Protein AF-A0A955G989-F1 (afdb_monomer)

Foldseek 3Di:
DVVVVVVVVVVCVVVVVVVVVVCVVVVVVVLVVQLVVCVVPVVVVCCVVVDHLVVLQVPWDQVDDDDPDTPTPNVSVVVVVVSSVVSSVVVVVVVCVVVVVVPPVPPVPD

Secondary structure (DSSP, 8-state):
-HHHHHHHHHHHHHTTHHHHHHHHHHHHHHHHHHHHHIIIIIHHHHHHHH--HHHHHS--EEEEEETTEEEEE-HHHHHHHHHHHHHHHHHHHHHHHHTTTTSTTSSTT-

Structure (mmCIF, N/CA/C/O backbone):
data_AF-A0A955G989-F1
#
_entry.id   AF-A0A955G989-F1
#
loop_
_atom_site.group_PDB
_atom_site.id
_atom_site.type_symbol
_atom_site.label_atom_id
_atom_site.label_alt_id
_atom_site.label_comp_id
_atom_site.label_asym_id
_atom_site.label_entity_id
_atom_site.label_seq_id
_atom_site.pdbx_PDB_ins_code
_atom_site.Cartn_x
_atom_site.Cartn_y
_atom_site.Cartn_z
_atom_site.occupancy
_atom_site.B_iso_or_equiv
_atom_site.auth_seq_id
_atom_site.auth_comp_id
_atom_site.auth_asym_id
_atom_site.auth_atom_id
_atom_site.pdbx_PDB_model_num
ATOM 1 N N . MET A 1 1 ? -20.324 -13.900 32.831 1.00 60.38 1 MET A N 1
ATOM 2 C CA . MET A 1 1 ? -20.059 -13.521 31.422 1.00 60.38 1 MET A CA 1
ATOM 3 C C . MET A 1 1 ? -20.075 -12.013 31.155 1.00 60.38 1 MET A C 1
ATOM 5 O O . MET A 1 1 ? -19.255 -11.564 30.371 1.00 60.38 1 MET A O 1
ATOM 9 N N . SER A 1 2 ? -20.929 -11.199 31.791 1.00 76.19 2 SER A N 1
ATOM 10 C CA . SER A 1 2 ? -21.017 -9.755 31.480 1.00 76.19 2 SER A CA 1
ATOM 11 C C . SER A 1 2 ? -19.823 -8.902 31.941 1.00 76.19 2 SER A C 1
ATOM 13 O O . SER A 1 2 ? -19.551 -7.874 31.329 1.00 76.19 2 SER A O 1
ATOM 15 N N . LYS A 1 3 ? -19.099 -9.308 32.996 1.00 82.44 3 LYS A N 1
ATOM 16 C CA . LYS A 1 3 ? -17.971 -8.531 33.547 1.00 82.44 3 LYS A CA 1
ATOM 17 C C . LYS A 1 3 ? -16.742 -8.549 32.630 1.00 82.44 3 LYS A C 1
ATOM 19 O O . LYS A 1 3 ? -16.266 -7.497 32.242 1.00 82.44 3 LYS A O 1
ATOM 24 N N . GLN A 1 4 ? -16.346 -9.733 32.163 1.00 88.31 4 GLN A N 1
ATOM 25 C CA . GLN A 1 4 ? -15.216 -9.910 31.238 1.00 88.31 4 GLN A CA 1
ATOM 26 C C . GLN A 1 4 ? -15.419 -9.169 29.906 1.00 88.31 4 GLN A C 1
ATOM 28 O O . GLN A 1 4 ? -14.487 -8.568 29.387 1.00 88.31 4 GLN A O 1
ATOM 33 N N . ILE A 1 5 ? -16.648 -9.164 29.374 1.00 89.31 5 ILE A N 1
ATOM 34 C CA . ILE A 1 5 ? -16.985 -8.426 28.145 1.00 89.31 5 ILE A CA 1
ATOM 35 C C . ILE A 1 5 ? -16.905 -6.912 28.373 1.00 89.31 5 ILE A C 1
ATOM 37 O O . ILE A 1 5 ? -16.409 -6.192 27.512 1.00 89.31 5 ILE A O 1
ATOM 41 N N . LYS A 1 6 ? -17.365 -6.415 29.529 1.00 88.12 6 LYS A N 1
ATOM 42 C CA . LYS A 1 6 ? -17.238 -4.994 29.882 1.00 88.12 6 LYS A CA 1
ATOM 43 C C . LYS A 1 6 ? -15.777 -4.585 30.053 1.00 88.12 6 LYS A C 1
ATOM 45 O O . LYS A 1 6 ? -15.388 -3.572 29.485 1.00 88.12 6 LYS A O 1
ATOM 50 N N . ASP A 1 7 ? -14.978 -5.392 30.747 1.00 87.94 7 ASP A N 1
ATOM 51 C CA . ASP A 1 7 ? -13.547 -5.141 30.950 1.00 87.94 7 ASP A CA 1
ATOM 52 C C . ASP A 1 7 ? -12.787 -5.153 29.610 1.00 87.94 7 ASP A C 1
ATOM 54 O O . ASP A 1 7 ? -11.932 -4.306 29.362 1.00 87.94 7 ASP A O 1
ATOM 58 N N . PHE A 1 8 ? -13.162 -6.049 28.692 1.00 87.56 8 PHE A N 1
ATOM 59 C CA . PHE A 1 8 ? -12.620 -6.084 27.334 1.00 87.56 8 PHE A CA 1
ATOM 60 C C . PHE A 1 8 ? -13.027 -4.860 26.497 1.00 87.56 8 PHE A C 1
ATOM 62 O O . PHE A 1 8 ? -12.184 -4.245 25.846 1.00 87.56 8 PHE A O 1
ATOM 69 N N . LEU A 1 9 ? -14.303 -4.463 26.526 1.00 86.62 9 LEU A N 1
ATOM 70 C CA . LEU A 1 9 ? -14.778 -3.265 25.824 1.00 86.62 9 LEU A CA 1
ATOM 71 C C . LEU A 1 9 ? -14.127 -1.987 26.368 1.00 86.62 9 LEU A C 1
ATOM 73 O O . LEU A 1 9 ? -13.828 -1.081 25.592 1.00 86.62 9 LEU A O 1
ATOM 77 N N . GLN A 1 10 ? -13.899 -1.918 27.681 1.00 87.00 10 GLN A N 1
ATOM 78 C CA . GLN A 1 10 ? -13.167 -0.833 28.329 1.00 87.00 10 GLN A CA 1
ATOM 79 C C . GLN A 1 10 ? -11.708 -0.812 27.848 1.00 87.00 10 GLN A C 1
ATOM 81 O O . GLN A 1 10 ? -11.239 0.219 27.384 1.00 87.00 10 GLN A O 1
ATOM 86 N N . PHE A 1 11 ? -11.029 -1.964 27.828 1.00 88.12 11 PHE A N 1
ATOM 87 C CA . PHE A 1 11 ? -9.660 -2.096 27.319 1.00 88.12 11 PHE A CA 1
ATOM 88 C C . PHE A 1 11 ? -9.514 -1.642 25.859 1.00 88.12 11 PHE A C 1
ATOM 90 O O . PHE A 1 11 ? -8.604 -0.881 25.533 1.00 88.12 11 PHE A O 1
ATOM 97 N N . VAL A 1 12 ? -10.418 -2.076 24.975 1.00 87.88 12 VAL A N 1
ATOM 98 C CA . VAL A 1 12 ? -10.413 -1.709 23.547 1.00 87.88 12 VAL A CA 1
ATOM 99 C C . VAL A 1 12 ? -10.562 -0.196 23.354 1.00 87.88 12 VAL A C 1
ATOM 101 O O . VAL A 1 12 ? -9.923 0.377 22.466 1.00 87.88 12 VAL A O 1
ATOM 104 N N . LYS A 1 13 ? -11.370 0.457 24.198 1.00 85.44 13 LYS A N 1
ATOM 105 C CA . LYS A 1 13 ? -11.535 1.916 24.210 1.00 85.44 13 LYS A CA 1
ATOM 106 C C . LYS A 1 13 ? -10.305 2.625 24.782 1.00 85.44 13 LYS A C 1
ATOM 108 O O . LYS A 1 13 ? -9.782 3.519 24.125 1.00 85.44 13 LYS A O 1
ATOM 113 N N . ASP A 1 14 ? -9.801 2.190 25.935 1.00 86.31 14 ASP A N 1
ATOM 114 C CA . ASP A 1 14 ? -8.670 2.818 26.636 1.00 86.31 14 ASP A CA 1
ATOM 115 C C . ASP A 1 14 ? -7.352 2.703 25.857 1.00 86.31 14 ASP A C 1
ATOM 117 O O . ASP A 1 14 ? -6.486 3.571 25.944 1.00 86.31 14 ASP A O 1
ATOM 121 N N . LYS A 1 15 ? -7.181 1.631 25.078 1.00 87.12 15 LYS A N 1
ATOM 122 C CA . LYS A 1 15 ? -5.995 1.409 24.238 1.00 87.12 15 LYS A CA 1
ATOM 123 C C . LYS A 1 15 ? -6.130 1.965 22.821 1.00 87.12 15 LYS A C 1
ATOM 125 O O . LYS A 1 15 ? -5.231 1.760 22.013 1.00 87.12 15 LYS A O 1
ATOM 130 N N . GLY A 1 16 ? -7.234 2.644 22.496 1.00 87.50 16 GLY A N 1
ATOM 131 C CA . GLY A 1 16 ? -7.440 3.248 21.176 1.00 87.50 16 GLY A CA 1
ATOM 132 C C . GLY A 1 16 ? -7.483 2.240 20.018 1.00 87.50 16 GLY A C 1
ATOM 133 O O . GLY A 1 16 ? -7.329 2.625 18.859 1.00 87.50 16 GLY A O 1
ATOM 134 N N . VAL A 1 17 ? -7.714 0.954 20.305 1.00 89.06 17 VAL A N 1
ATOM 135 C CA . VAL A 1 17 ? -7.655 -0.147 19.323 1.00 89.06 17 VAL A CA 1
ATOM 136 C C . VAL A 1 17 ? -8.701 0.037 18.227 1.00 89.06 17 VAL A C 1
ATOM 138 O O . VAL A 1 17 ? -8.456 -0.315 17.079 1.00 89.06 17 VAL A O 1
ATOM 141 N N . VAL A 1 18 ? -9.841 0.652 18.556 1.00 88.44 18 VAL A N 1
ATOM 142 C CA . VAL A 1 18 ? -10.898 0.972 17.584 1.00 88.44 18 VAL A CA 1
ATOM 143 C C . VAL A 1 18 ? -10.377 1.893 16.479 1.00 88.44 18 VAL A C 1
ATOM 145 O O . VAL A 1 18 ? -10.624 1.634 15.306 1.00 88.44 18 VAL A O 1
ATOM 148 N N . GLY A 1 19 ? -9.619 2.935 16.835 1.00 89.94 19 GLY A N 1
ATOM 149 C CA . GLY A 1 19 ? -9.052 3.867 15.857 1.00 89.94 19 GLY A CA 1
ATOM 150 C C . GLY A 1 19 ? -8.019 3.193 14.956 1.00 89.94 19 GLY A C 1
ATOM 151 O O . GLY A 1 19 ? -8.041 3.385 13.743 1.00 89.94 19 GLY A O 1
ATOM 152 N N . LEU A 1 20 ? -7.175 2.335 15.533 1.00 93.12 20 LEU A N 1
ATOM 153 C CA . LEU A 1 20 ? -6.195 1.552 14.779 1.00 93.12 20 LEU A CA 1
ATOM 154 C C . LEU A 1 20 ? -6.867 0.537 13.842 1.00 93.12 20 LEU A C 1
ATOM 156 O O . LEU A 1 20 ? -6.457 0.406 12.693 1.00 93.12 20 LEU A O 1
ATOM 160 N N . ALA A 1 21 ? -7.925 -0.137 14.298 1.00 90.88 21 ALA A N 1
ATOM 161 C CA . ALA A 1 21 ? -8.675 -1.097 13.494 1.00 90.88 21 ALA A CA 1
ATOM 162 C C . ALA A 1 21 ? -9.358 -0.429 12.292 1.00 90.88 21 ALA A C 1
ATOM 164 O O . ALA A 1 21 ? -9.246 -0.922 11.172 1.00 90.88 21 ALA A O 1
ATOM 165 N N . VAL A 1 22 ? -10.019 0.715 12.503 1.00 92.88 22 VAL A N 1
ATOM 166 C CA . VAL A 1 22 ? -10.661 1.478 11.421 1.00 92.88 22 VAL A CA 1
ATOM 167 C C . VAL A 1 22 ? -9.614 2.047 10.461 1.00 92.88 22 VAL A C 1
ATOM 169 O O . VAL A 1 22 ? -9.773 1.931 9.247 1.00 92.88 22 VAL A O 1
ATOM 172 N N . GLY A 1 23 ? -8.522 2.609 10.989 1.00 93.44 23 GLY A N 1
ATOM 173 C CA . GLY A 1 23 ? -7.424 3.144 10.185 1.00 93.44 23 GLY A CA 1
ATOM 174 C C . GLY A 1 23 ? -6.761 2.081 9.309 1.00 93.44 23 GLY A C 1
ATOM 175 O O . GLY A 1 23 ? -6.534 2.324 8.127 1.00 93.44 23 GLY A O 1
ATOM 176 N N . LEU A 1 24 ? -6.517 0.884 9.849 1.00 94.00 24 LEU A N 1
ATOM 177 C CA . LEU A 1 24 ? -5.966 -0.234 9.086 1.00 94.00 24 LEU A CA 1
ATOM 178 C C . LEU A 1 24 ? -6.956 -0.746 8.032 1.00 94.00 24 LEU A C 1
ATOM 180 O O . LEU A 1 24 ? -6.561 -0.957 6.889 1.00 94.00 24 LEU A O 1
ATOM 184 N N . ALA A 1 25 ? -8.235 -0.904 8.385 1.00 94.06 25 ALA A N 1
ATOM 185 C CA . ALA A 1 25 ? -9.261 -1.380 7.457 1.00 94.06 25 ALA A CA 1
ATOM 186 C C . ALA A 1 25 ? -9.403 -0.458 6.234 1.00 94.06 25 ALA A C 1
ATOM 188 O O . ALA A 1 25 ? -9.409 -0.930 5.098 1.00 94.06 25 ALA A O 1
ATOM 189 N N . ILE A 1 26 ? -9.457 0.859 6.457 1.00 94.12 26 ILE A N 1
ATOM 190 C CA . ILE A 1 26 ? -9.503 1.847 5.372 1.00 94.12 26 ILE A CA 1
ATOM 191 C C . ILE A 1 26 ? -8.159 1.898 4.636 1.00 94.12 26 ILE A C 1
ATOM 193 O O . ILE A 1 26 ? -8.137 1.920 3.406 1.00 94.12 26 ILE A O 1
ATOM 197 N N . GLY A 1 27 ? -7.040 1.869 5.365 1.00 90.25 27 GLY A N 1
ATOM 198 C CA . GLY A 1 27 ? -5.693 1.931 4.798 1.00 90.25 27 GLY A CA 1
ATOM 199 C C . GLY A 1 27 ? -5.407 0.811 3.797 1.00 90.25 27 GLY A C 1
ATOM 200 O O . GLY A 1 27 ? -4.867 1.081 2.726 1.00 90.25 27 GLY A O 1
ATOM 201 N N . VAL A 1 28 ? -5.837 -0.420 4.090 1.00 91.88 28 VAL A N 1
ATOM 202 C CA . VAL A 1 28 ? -5.715 -1.560 3.163 1.00 91.88 28 VAL A CA 1
ATOM 203 C C . VAL A 1 28 ? -6.502 -1.309 1.876 1.00 91.88 28 VAL A C 1
ATOM 205 O O . VAL A 1 28 ? -5.971 -1.491 0.784 1.00 91.88 28 VAL A O 1
ATOM 208 N N . GLN A 1 29 ? -7.747 -0.839 1.977 1.00 93.56 29 GLN A N 1
ATOM 209 C CA . GLN A 1 29 ? -8.587 -0.616 0.799 1.00 93.56 29 GLN A CA 1
ATOM 210 C C . GLN A 1 29 ? -8.078 0.538 -0.080 1.00 93.56 29 GLN A C 1
ATOM 212 O O . GLN A 1 29 ? -8.111 0.453 -1.311 1.00 93.56 29 GLN A O 1
ATOM 217 N N . VAL A 1 30 ? -7.572 1.605 0.545 1.00 88.06 30 VAL A N 1
ATOM 218 C CA . VAL A 1 30 ? -6.909 2.711 -0.159 1.00 88.06 30 VAL A CA 1
ATOM 219 C C . VAL A 1 30 ? -5.650 2.207 -0.859 1.00 88.06 30 VAL A C 1
ATOM 221 O O . VAL A 1 30 ? -5.482 2.470 -2.048 1.00 88.06 30 VAL A O 1
ATOM 224 N N . GLY A 1 31 ? -4.814 1.425 -0.167 1.00 87.12 31 GLY A N 1
ATOM 225 C CA . GLY A 1 31 ? -3.628 0.793 -0.747 1.00 87.12 31 GLY A CA 1
ATOM 226 C C . GLY A 1 31 ? -3.961 -0.036 -1.988 1.00 87.12 31 GLY A C 1
ATOM 227 O O . GLY A 1 31 ? -3.373 0.189 -3.040 1.00 87.12 31 GLY A O 1
ATOM 228 N N . ASN A 1 32 ? -4.977 -0.900 -1.907 1.00 89.56 32 ASN A N 1
ATOM 229 C CA . ASN A 1 32 ? -5.433 -1.721 -3.034 1.00 89.56 32 ASN A CA 1
ATOM 230 C C . ASN A 1 32 ? -5.881 -0.877 -4.235 1.00 89.56 32 ASN A C 1
ATOM 232 O O . ASN A 1 32 ? -5.585 -1.212 -5.380 1.00 89.56 32 ASN A O 1
ATOM 236 N N . THR A 1 33 ? -6.578 0.231 -3.979 1.00 88.50 33 THR A N 1
ATOM 237 C CA . THR A 1 33 ? -7.038 1.138 -5.040 1.00 88.50 33 THR A CA 1
ATOM 238 C C . THR A 1 33 ? -5.853 1.793 -5.745 1.00 88.50 33 THR A C 1
ATOM 240 O O . THR A 1 33 ? -5.826 1.868 -6.971 1.00 88.50 33 THR A O 1
ATOM 243 N N . VAL A 1 34 ? -4.847 2.234 -4.986 1.00 85.19 34 VAL A N 1
ATOM 244 C CA . VAL A 1 34 ? -3.635 2.819 -5.566 1.00 85.19 34 VAL A CA 1
ATOM 245 C C . VAL A 1 34 ? -2.839 1.777 -6.348 1.00 85.19 34 VAL A C 1
ATOM 247 O O . VAL A 1 34 ? -2.423 2.070 -7.467 1.00 85.19 34 VAL A O 1
ATOM 250 N N . SER A 1 35 ? -2.671 0.565 -5.816 1.00 84.44 35 SER A N 1
ATOM 251 C CA . SER A 1 35 ? -2.000 -0.525 -6.532 1.00 84.44 35 SER A CA 1
ATOM 252 C C . SER A 1 35 ? -2.673 -0.811 -7.872 1.00 84.44 35 SER A C 1
ATOM 254 O O . SER A 1 35 ? -1.986 -0.848 -8.885 1.00 84.44 35 SER A O 1
ATOM 256 N N . ALA A 1 36 ? -4.007 -0.878 -7.920 1.00 86.94 36 ALA A N 1
ATOM 257 C CA . ALA A 1 36 ? -4.742 -1.083 -9.169 1.00 86.94 36 ALA A CA 1
ATOM 258 C C . ALA A 1 36 ? -4.507 0.040 -10.200 1.00 86.94 36 ALA A C 1
ATOM 260 O O . ALA A 1 36 ? -4.415 -0.222 -11.398 1.00 86.94 36 ALA A O 1
ATOM 261 N N . ILE A 1 37 ? -4.371 1.295 -9.756 1.00 83.56 37 ILE A N 1
ATOM 262 C CA . ILE A 1 37 ? -4.044 2.431 -10.636 1.00 83.56 37 ILE A CA 1
ATOM 263 C C . ILE A 1 37 ? -2.622 2.293 -11.190 1.00 83.56 37 ILE A C 1
ATOM 265 O O . ILE A 1 37 ? -2.385 2.542 -12.371 1.00 83.56 37 ILE A O 1
ATOM 269 N N . VAL A 1 38 ? -1.669 1.889 -10.352 1.00 78.88 38 VAL A N 1
ATOM 270 C CA . VAL A 1 38 ? -0.271 1.689 -10.754 1.00 78.88 38 VAL A CA 1
ATOM 271 C C . VAL A 1 38 ? -0.160 0.523 -11.730 1.00 78.88 38 VAL A C 1
ATOM 273 O O . VAL A 1 38 ? 0.439 0.670 -12.791 1.00 78.88 38 VAL A O 1
ATOM 276 N N . GLU A 1 39 ? -0.813 -0.594 -11.435 1.00 79.69 39 GLU A N 1
ATOM 277 C CA . GLU A 1 39 ? -0.871 -1.762 -12.311 1.00 79.69 39 GLU A CA 1
ATOM 278 C C . GLU A 1 39 ? -1.563 -1.460 -13.644 1.00 79.69 39 GLU A C 1
ATOM 280 O O . GLU A 1 39 ? -1.117 -1.935 -14.685 1.00 79.69 39 GLU A O 1
ATOM 285 N N . GLY A 1 40 ? -2.623 -0.648 -13.634 1.00 79.50 40 GLY A N 1
ATOM 286 C CA . GLY A 1 40 ? -3.391 -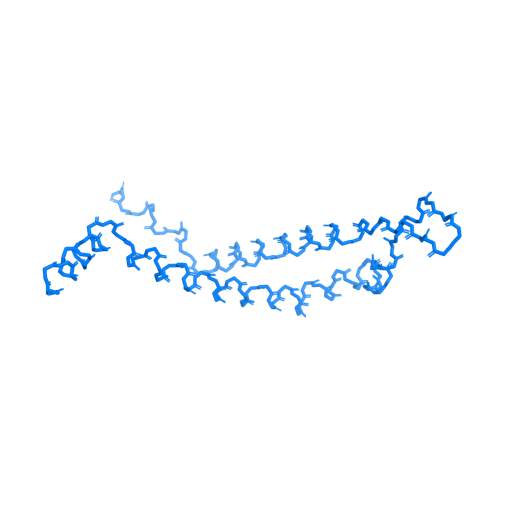0.311 -14.832 1.00 79.50 40 GLY A CA 1
ATOM 287 C C . GLY A 1 40 ? -2.787 0.795 -15.700 1.00 79.50 40 GLY A C 1
ATOM 288 O O . GLY A 1 40 ? -3.039 0.816 -16.902 1.00 79.50 40 GLY A O 1
ATOM 289 N N . LEU A 1 41 ? -2.006 1.718 -15.127 1.00 75.88 41 LEU A N 1
ATOM 290 C CA . LEU A 1 41 ? -1.462 2.877 -15.852 1.00 75.88 41 LEU A CA 1
ATOM 291 C C . LEU A 1 41 ? 0.063 2.898 -15.897 1.00 75.88 41 LEU A C 1
ATOM 293 O O . LEU A 1 41 ? 0.642 3.076 -16.965 1.00 75.88 41 LEU A O 1
ATOM 297 N N . ILE A 1 42 ? 0.727 2.712 -14.758 1.00 71.06 42 ILE A N 1
ATOM 298 C CA . ILE A 1 42 ? 2.184 2.847 -14.666 1.00 71.06 42 ILE A CA 1
ATOM 299 C C . ILE A 1 42 ? 2.875 1.617 -15.253 1.00 71.06 42 ILE A C 1
ATOM 301 O O . ILE A 1 42 ? 3.790 1.770 -16.061 1.00 71.06 42 ILE A O 1
ATOM 305 N N . ASN A 1 43 ? 2.409 0.409 -14.928 1.00 69.25 43 ASN A N 1
ATOM 306 C CA . ASN A 1 43 ? 3.029 -0.823 -15.419 1.00 69.25 43 ASN A CA 1
ATOM 307 C C . ASN A 1 43 ? 3.011 -0.930 -16.958 1.00 69.25 43 ASN A C 1
ATOM 309 O O . ASN A 1 43 ? 4.054 -1.271 -17.511 1.00 69.25 43 ASN A O 1
ATOM 313 N N . PRO A 1 44 ? 1.930 -0.576 -17.685 1.00 71.00 44 PRO A N 1
ATOM 314 C CA . PRO A 1 44 ? 1.938 -0.561 -19.150 1.00 71.00 44 PRO A CA 1
ATOM 315 C C . PRO A 1 44 ? 2.874 0.489 -19.757 1.00 71.00 44 PRO A C 1
ATOM 317 O O . PRO A 1 44 ? 3.507 0.223 -20.774 1.00 71.00 44 PRO A O 1
ATOM 320 N N . ILE A 1 45 ? 3.002 1.672 -19.145 1.00 67.88 45 ILE A N 1
ATOM 321 C CA . ILE A 1 45 ? 3.925 2.720 -19.618 1.00 67.88 45 ILE A CA 1
ATOM 322 C C . ILE A 1 45 ? 5.375 2.265 -19.438 1.00 67.88 45 ILE A C 1
ATOM 324 O O . ILE A 1 45 ? 6.198 2.417 -20.339 1.00 67.88 45 ILE A O 1
ATOM 328 N N . VAL A 1 46 ? 5.682 1.659 -18.293 1.00 62.47 46 VAL A N 1
ATOM 329 C CA . VAL A 1 46 ? 6.996 1.064 -18.036 1.00 62.47 46 VAL A CA 1
ATOM 330 C C . VAL A 1 46 ? 7.254 -0.095 -19.001 1.00 62.47 46 VAL A C 1
ATOM 33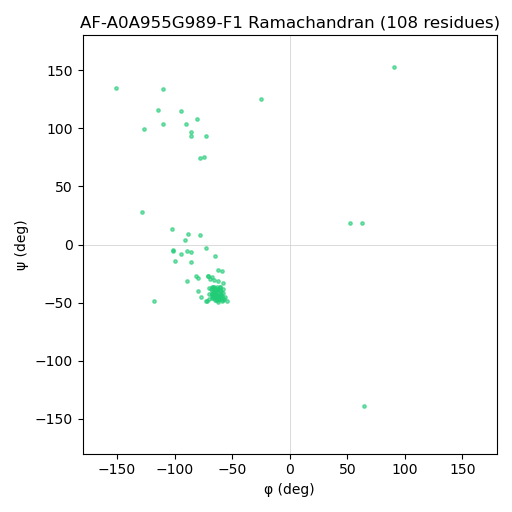2 O O . VAL A 1 46 ? 8.328 -0.144 -19.590 1.00 62.47 46 VAL A O 1
ATOM 335 N N . ALA A 1 47 ? 6.274 -0.973 -19.230 1.00 59.84 47 ALA A N 1
ATOM 336 C CA . ALA A 1 47 ? 6.358 -2.061 -20.207 1.00 59.84 47 ALA A CA 1
ATOM 337 C C . ALA A 1 47 ? 6.628 -1.546 -21.627 1.00 59.84 47 ALA A C 1
ATOM 339 O O . ALA A 1 47 ? 7.390 -2.140 -22.380 1.00 59.84 47 ALA A O 1
ATOM 340 N N . PHE A 1 48 ? 6.029 -0.416 -21.998 1.00 62.25 48 PHE A N 1
ATOM 341 C CA . PHE A 1 48 ? 6.225 0.198 -23.306 1.00 62.25 48 PHE A CA 1
ATOM 342 C C . PHE A 1 48 ? 7.633 0.792 -23.473 1.00 62.25 48 PHE A C 1
ATOM 344 O O . PHE A 1 48 ? 8.216 0.694 -24.549 1.00 62.25 48 PHE A O 1
ATOM 351 N N . ILE A 1 49 ? 8.198 1.384 -22.416 1.00 55.69 49 ILE A N 1
ATOM 352 C CA . ILE A 1 49 ? 9.532 2.011 -22.440 1.00 55.69 49 ILE A CA 1
ATOM 353 C C . ILE A 1 49 ? 10.653 0.970 -22.327 1.00 55.69 49 ILE A C 1
ATOM 355 O O . ILE A 1 49 ? 11.685 1.098 -22.982 1.00 55.69 49 ILE A O 1
ATOM 359 N N . VAL A 1 50 ? 10.466 -0.048 -21.487 1.00 52.69 50 VAL A N 1
ATOM 360 C CA . VAL A 1 50 ? 11.467 -1.093 -21.214 1.00 52.69 50 VAL A CA 1
ATOM 361 C C . VAL A 1 50 ? 11.393 -2.234 -22.245 1.00 52.69 50 VAL A C 1
ATOM 363 O O . VAL A 1 50 ? 12.352 -2.989 -22.395 1.00 52.69 50 VAL A O 1
ATOM 366 N N . GLY A 1 51 ? 10.302 -2.315 -23.012 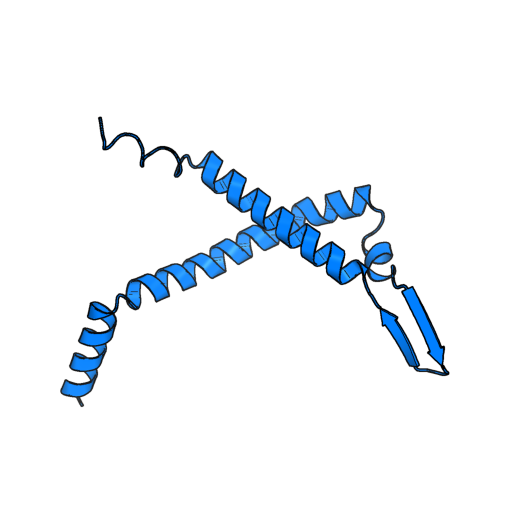1.00 50.59 51 GLY A N 1
ATOM 367 C CA . GLY A 1 51 ? 9.977 -3.450 -23.873 1.00 50.59 51 GLY A CA 1
ATOM 368 C C . GLY A 1 51 ? 9.123 -4.482 -23.131 1.00 50.59 51 GLY A C 1
ATOM 369 O O . GLY A 1 51 ? 9.177 -4.559 -21.904 1.00 50.59 51 GLY A O 1
ATOM 370 N N . ASP A 1 52 ? 8.314 -5.226 -23.902 1.00 45.62 52 ASP A N 1
ATOM 371 C CA . ASP A 1 52 ? 7.268 -6.174 -23.477 1.00 45.62 52 ASP A CA 1
ATOM 372 C C . ASP A 1 52 ? 7.500 -6.765 -22.073 1.00 45.62 52 ASP A C 1
ATOM 374 O O . ASP A 1 52 ? 8.542 -7.357 -21.794 1.00 45.62 52 ASP A O 1
ATOM 378 N N . THR A 1 53 ? 6.524 -6.644 -21.174 1.00 45.50 53 THR A N 1
ATOM 379 C CA . THR A 1 53 ? 6.596 -7.195 -19.812 1.00 45.50 53 THR A CA 1
ATOM 380 C C . THR A 1 53 ? 6.795 -8.710 -19.788 1.00 45.50 53 THR A C 1
ATOM 382 O O . THR A 1 53 ? 7.402 -9.206 -18.839 1.00 45.50 53 THR A O 1
ATOM 385 N N . LYS A 1 54 ? 6.432 -9.447 -20.854 1.00 46.53 54 LYS A N 1
ATOM 386 C CA . LYS A 1 54 ? 6.827 -10.859 -20.991 1.00 46.53 54 LYS A CA 1
ATOM 387 C C . LYS A 1 54 ? 8.329 -11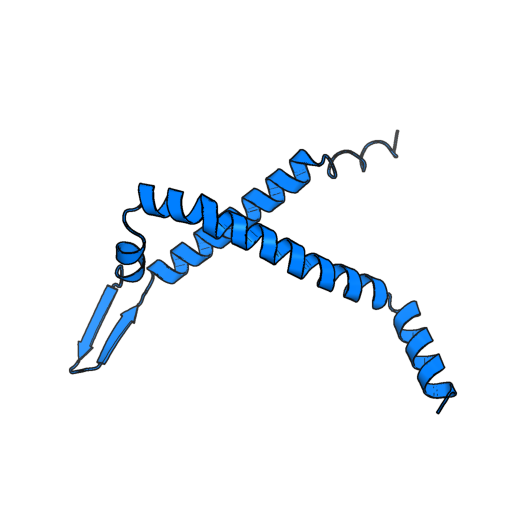.019 -21.195 1.00 46.53 54 LYS A C 1
ATOM 389 O O . LYS A 1 54 ? 8.873 -12.036 -20.787 1.00 46.53 54 LYS A O 1
ATOM 394 N N . GLY A 1 55 ? 9.003 -10.032 -21.781 1.00 45.31 55 GLY A N 1
ATOM 395 C CA . GLY A 1 55 ? 10.455 -9.915 -21.945 1.00 45.31 55 GLY A CA 1
ATOM 396 C C . GLY A 1 55 ? 11.207 -9.667 -20.636 1.00 45.31 55 GLY A C 1
ATOM 397 O O . GLY A 1 55 ? 12.334 -10.121 -20.491 1.00 45.31 55 GLY A O 1
ATOM 398 N N . LEU A 1 56 ? 10.579 -9.003 -19.659 1.00 42.25 56 LEU A N 1
ATOM 399 C CA . LEU A 1 56 ? 11.180 -8.698 -18.354 1.00 42.25 56 LEU A CA 1
ATOM 400 C C . LEU A 1 56 ? 10.937 -9.802 -17.312 1.00 42.25 56 LEU A C 1
ATOM 402 O O . LEU A 1 56 ? 11.802 -10.072 -16.483 1.00 42.25 56 LEU A O 1
ATOM 406 N N . GLU A 1 57 ? 9.803 -10.502 -17.395 1.00 42.91 57 GLU A N 1
ATOM 407 C CA . GLU A 1 57 ? 9.578 -11.765 -16.674 1.00 42.91 57 GLU A CA 1
ATOM 408 C C . GLU A 1 57 ? 10.409 -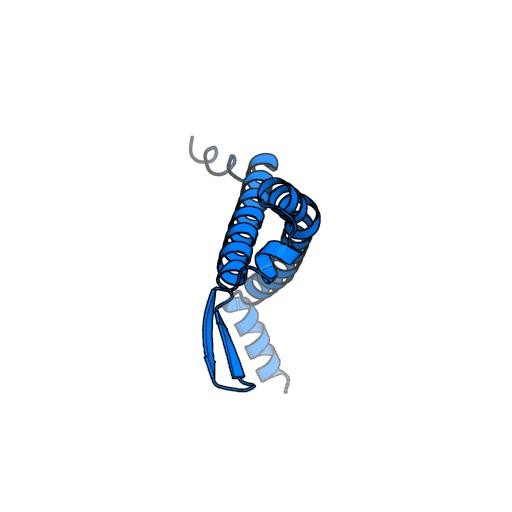12.922 -17.255 1.00 42.91 57 GLU A C 1
ATOM 410 O O . GLU A 1 57 ? 10.794 -13.839 -16.530 1.00 42.91 57 GLU A O 1
ATOM 415 N N . SER A 1 58 ? 10.753 -12.855 -18.546 1.00 43.66 58 SER A N 1
ATOM 416 C CA . SER A 1 58 ? 11.729 -13.749 -19.187 1.00 43.66 58 SER A CA 1
ATOM 417 C C . SER A 1 58 ? 13.172 -13.238 -19.131 1.00 43.66 58 SER A C 1
ATOM 419 O O . SER A 1 58 ? 14.091 -13.993 -19.464 1.00 43.66 58 SER A O 1
ATOM 421 N N . ALA A 1 59 ? 13.404 -12.020 -18.623 1.00 46.12 59 ALA A N 1
ATOM 422 C CA . ALA A 1 59 ? 14.727 -11.501 -18.295 1.00 46.12 59 ALA A CA 1
ATOM 423 C C . ALA A 1 59 ? 15.218 -12.176 -17.009 1.00 46.12 59 ALA A C 1
ATOM 425 O O . ALA A 1 59 ? 15.195 -11.654 -15.893 1.00 46.12 59 ALA A O 1
ATOM 426 N N . SER A 1 60 ? 15.622 -13.420 -17.201 1.00 44.84 60 SER A N 1
ATOM 427 C CA . SER A 1 60 ? 16.239 -14.269 -16.212 1.00 44.84 60 SER A CA 1
ATOM 428 C C . SER A 1 60 ? 17.694 -14.458 -16.594 1.00 44.84 60 SER A C 1
ATOM 430 O O . SER A 1 60 ? 18.025 -14.734 -17.748 1.00 44.84 60 SER A O 1
ATOM 432 N N . TRP A 1 61 ? 18.595 -14.320 -15.624 1.00 40.00 61 TRP A N 1
ATOM 433 C CA . TRP A 1 61 ? 19.938 -14.845 -15.829 1.00 40.00 61 TRP A CA 1
ATOM 434 C C . TRP A 1 61 ? 19.832 -16.341 -15.543 1.00 40.00 61 TRP A C 1
ATOM 436 O O . TRP A 1 61 ? 19.625 -16.741 -14.396 1.00 40.00 61 TRP A O 1
ATOM 446 N N . THR A 1 62 ? 19.909 -17.181 -16.578 1.00 39.69 62 THR A N 1
ATOM 447 C CA . THR A 1 62 ? 20.097 -18.623 -16.372 1.00 39.69 62 THR A CA 1
ATOM 448 C C . THR A 1 62 ? 21.543 -18.804 -15.921 1.00 39.69 62 THR A C 1
ATOM 450 O O . THR A 1 62 ? 22.453 -18.822 -16.744 1.00 39.69 62 THR A O 1
ATOM 453 N N . VAL A 1 63 ? 21.775 -18.823 -14.607 1.00 44.38 63 VAL A N 1
ATOM 454 C CA . VAL A 1 63 ? 23.137 -18.873 -14.046 1.00 44.38 63 VAL A CA 1
ATOM 455 C C . VAL A 1 63 ? 23.700 -20.298 -14.092 1.00 44.38 63 VAL A C 1
ATOM 457 O O . VAL A 1 63 ? 24.901 -20.453 -14.266 1.00 44.38 63 VAL A O 1
ATOM 460 N N . LEU A 1 64 ? 22.855 -21.336 -14.022 1.00 40.25 64 LEU A N 1
ATOM 461 C CA . LEU A 1 64 ? 23.239 -22.741 -14.208 1.00 40.25 64 LEU A CA 1
ATOM 462 C C . LEU A 1 64 ? 22.069 -23.570 -14.766 1.00 40.25 64 LEU A C 1
ATOM 464 O O . LEU A 1 64 ? 20.945 -23.495 -14.267 1.00 40.25 64 LEU A O 1
ATOM 468 N N . SER A 1 65 ? 22.369 -24.403 -15.765 1.00 35.53 65 SER A N 1
ATOM 469 C CA . SER A 1 65 ? 21.539 -25.535 -16.194 1.00 35.53 65 SER A CA 1
ATOM 470 C C . SER A 1 65 ? 22.307 -26.822 -15.910 1.00 35.53 65 SER A C 1
ATOM 472 O O . SER A 1 65 ? 23.375 -27.039 -16.479 1.00 35.53 65 SER A O 1
ATOM 474 N N . VAL A 1 66 ? 21.784 -27.665 -15.018 1.00 39.66 66 VAL A N 1
ATOM 475 C CA . VAL A 1 66 ? 22.288 -29.027 -14.787 1.00 39.66 66 VAL A CA 1
ATOM 476 C C . VAL A 1 66 ? 21.098 -29.978 -14.932 1.00 39.66 66 VAL A C 1
ATOM 478 O O . VAL A 1 66 ? 20.286 -30.109 -14.016 1.00 39.66 66 VAL A O 1
ATOM 481 N N . GLY A 1 67 ? 20.975 -30.616 -16.100 1.00 60.25 67 GLY A N 1
ATOM 482 C CA . GLY A 1 67 ? 19.842 -31.491 -16.439 1.00 60.25 67 GLY A CA 1
ATOM 483 C C . GLY A 1 67 ? 18.505 -30.736 -16.521 1.00 60.25 67 GLY A C 1
ATOM 484 O O . GLY A 1 67 ? 18.467 -29.614 -17.010 1.00 60.25 67 GLY A O 1
ATOM 485 N N . ASP A 1 68 ? 17.424 -31.325 -15.994 1.00 48.25 68 ASP A N 1
ATOM 486 C CA . ASP A 1 68 ? 16.057 -30.754 -15.969 1.00 48.25 68 ASP A CA 1
ATOM 487 C C . ASP A 1 68 ? 15.824 -29.678 -14.886 1.00 48.25 68 ASP A C 1
ATOM 489 O O . ASP A 1 68 ? 14.693 -29.261 -14.628 1.00 48.25 68 ASP A O 1
ATOM 493 N N . ARG A 1 69 ? 16.876 -29.229 -14.192 1.00 40.66 69 ARG A N 1
ATOM 494 C CA . ARG A 1 69 ? 16.772 -28.189 -13.160 1.00 40.66 69 ARG A CA 1
ATOM 495 C C . ARG A 1 69 ? 17.431 -26.911 -13.647 1.00 40.66 69 ARG A C 1
ATOM 497 O O . ARG A 1 69 ? 18.654 -26.779 -13.638 1.00 40.66 69 ARG A O 1
ATOM 504 N N . GLN A 1 70 ? 16.590 -25.961 -14.036 1.00 46.16 70 GLN A N 1
ATOM 505 C CA . GLN A 1 70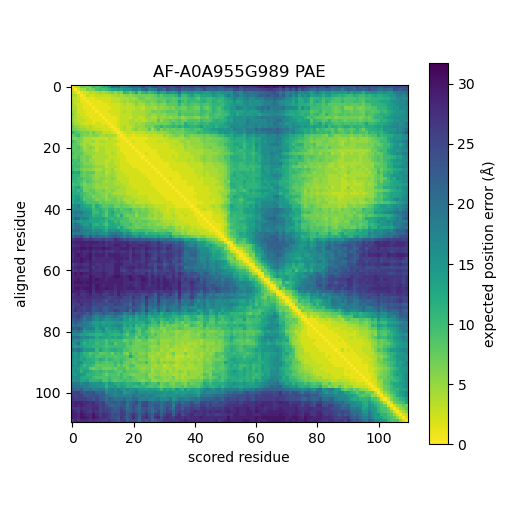 ? 17.009 -24.624 -14.427 1.00 46.16 70 GLN A CA 1
ATOM 506 C C . GLN A 1 70 ? 16.905 -23.694 -13.214 1.00 46.16 70 GLN A C 1
ATOM 508 O O . GLN A 1 70 ? 15.813 -23.458 -12.693 1.00 46.16 70 GLN A O 1
ATOM 513 N N . LEU A 1 71 ? 18.042 -23.184 -12.730 1.00 41.66 71 LEU A N 1
ATOM 514 C CA . LEU A 1 71 ? 18.052 -22.187 -11.660 1.00 41.66 71 LEU A CA 1
ATOM 515 C C . LEU A 1 71 ? 17.891 -20.799 -12.295 1.00 41.66 71 LEU A C 1
ATOM 517 O O . LEU A 1 71 ? 18.851 -20.183 -12.764 1.00 41.66 71 LEU A O 1
ATOM 521 N N . VAL A 1 72 ? 16.643 -20.350 -12.370 1.00 53.34 72 VAL A N 1
ATOM 522 C CA . VAL A 1 72 ? 16.235 -19.077 -12.972 1.00 53.34 72 VAL A CA 1
ATOM 523 C C . VAL A 1 72 ? 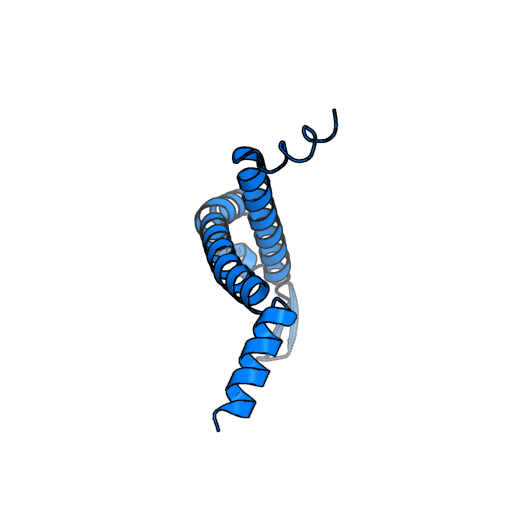16.262 -18.001 -11.884 1.00 53.34 72 VAL A C 1
ATOM 525 O O . VAL A 1 72 ? 15.371 -17.952 -11.039 1.00 53.34 72 VAL A O 1
ATOM 528 N N . ILE A 1 73 ? 17.280 -17.132 -11.875 1.00 53.41 73 ILE A N 1
ATOM 529 C CA . ILE A 1 73 ? 17.270 -15.941 -11.010 1.00 53.41 73 ILE A CA 1
ATOM 530 C C . ILE A 1 73 ? 16.536 -14.831 -11.766 1.00 53.41 73 ILE A C 1
ATOM 532 O O . ILE A 1 73 ? 17.107 -14.159 -12.627 1.00 53.41 73 ILE A O 1
ATOM 536 N N . GLY A 1 74 ? 15.245 -14.673 -11.464 1.00 58.59 74 GLY A N 1
ATOM 537 C CA . GLY A 1 74 ? 14.372 -13.643 -12.031 1.00 58.59 74 GLY A CA 1
ATOM 538 C C . GLY A 1 74 ? 14.596 -12.281 -11.378 1.00 58.59 74 GLY A C 1
ATOM 539 O O . GLY A 1 74 ? 13.776 -11.824 -10.586 1.00 58.59 74 GLY A O 1
ATOM 540 N N . TRP A 1 75 ? 15.704 -11.614 -11.702 1.00 59.91 75 TRP A N 1
ATOM 541 C CA . TRP A 1 75 ? 15.971 -10.239 -11.254 1.00 59.91 75 TRP A CA 1
ATOM 542 C C . TRP A 1 75 ? 14.925 -9.238 -11.778 1.00 59.91 75 TRP A C 1
ATOM 544 O O . TRP A 1 75 ? 14.689 -8.215 -11.134 1.00 59.91 75 TRP A O 1
ATOM 554 N N . GLY A 1 76 ? 14.225 -9.567 -12.871 1.00 60.34 76 GLY A N 1
ATOM 555 C CA . GLY A 1 76 ? 13.074 -8.811 -13.370 1.00 60.34 76 GLY A CA 1
ATOM 556 C C . GLY A 1 76 ? 11.931 -8.663 -12.356 1.00 60.34 76 GLY A C 1
ATOM 557 O O . GLY A 1 76 ? 11.319 -7.599 -12.287 1.00 60.34 76 GLY A O 1
ATOM 558 N N . LEU A 1 77 ? 11.700 -9.657 -11.488 1.00 65.88 77 LEU A N 1
ATOM 559 C CA . LEU A 1 77 ? 10.671 -9.578 -10.439 1.00 65.88 77 LEU A CA 1
ATOM 560 C C . LEU A 1 77 ? 11.017 -8.539 -9.368 1.00 65.88 77 LEU A C 1
ATOM 562 O O . LEU A 1 77 ? 10.141 -7.835 -8.873 1.00 65.88 77 LEU A O 1
ATOM 566 N N . ILE A 1 78 ? 12.303 -8.411 -9.038 1.00 69.12 78 ILE A N 1
ATOM 567 C CA . ILE A 1 78 ? 12.781 -7.454 -8.036 1.00 69.12 78 ILE A CA 1
ATOM 568 C C . ILE A 1 78 ? 12.643 -6.030 -8.580 1.00 69.12 78 ILE A C 1
ATOM 570 O O . ILE A 1 78 ? 12.101 -5.160 -7.902 1.00 69.12 78 ILE A O 1
ATOM 574 N N . PHE A 1 79 ? 13.069 -5.790 -9.823 1.00 69.62 79 PHE A N 1
ATOM 575 C CA . PHE A 1 79 ? 12.913 -4.482 -10.463 1.00 69.62 79 PHE A CA 1
ATOM 576 C C . PHE A 1 79 ? 11.444 -4.108 -10.675 1.00 69.62 79 PHE A C 1
ATOM 578 O O . PHE A 1 79 ? 11.066 -2.974 -10.394 1.00 69.62 79 PHE A O 1
ATOM 585 N N . SER A 1 80 ? 10.604 -5.059 -11.087 1.00 66.12 80 SER A N 1
ATOM 586 C CA . SER A 1 80 ? 9.155 -4.864 -11.198 1.00 66.12 80 SER A CA 1
ATOM 587 C C . SER A 1 80 ? 8.525 -4.473 -9.855 1.00 66.12 80 SER A C 1
ATOM 589 O O . SER A 1 80 ? 7.771 -3.499 -9.778 1.00 66.12 80 SER A O 1
ATOM 591 N N . ALA A 1 81 ? 8.904 -5.149 -8.766 1.00 73.94 81 ALA A N 1
ATOM 592 C CA . ALA A 1 81 ? 8.438 -4.815 -7.422 1.00 73.94 81 ALA A CA 1
ATOM 593 C C . ALA A 1 81 ? 8.892 -3.415 -6.976 1.00 73.94 81 ALA A C 1
ATOM 595 O O . ALA A 1 81 ? 8.103 -2.670 -6.397 1.00 73.94 81 ALA A O 1
ATOM 596 N N . VAL A 1 82 ? 10.132 -3.019 -7.279 1.00 79.75 82 VAL A N 1
ATOM 597 C CA . VAL A 1 82 ? 10.647 -1.672 -6.976 1.00 79.75 82 VAL A CA 1
ATOM 598 C C . VAL A 1 82 ? 9.917 -0.601 -7.787 1.00 79.75 82 VAL A C 1
ATOM 600 O O . VAL A 1 82 ? 9.546 0.433 -7.238 1.00 79.75 82 VAL A O 1
ATOM 603 N N . ILE A 1 83 ? 9.661 -0.840 -9.072 1.00 73.69 83 ILE A N 1
ATOM 604 C CA . ILE A 1 83 ? 8.908 0.087 -9.926 1.00 73.69 83 ILE A CA 1
ATOM 605 C C . ILE A 1 83 ? 7.473 0.234 -9.418 1.00 73.69 83 ILE A C 1
ATOM 607 O O . ILE A 1 83 ? 6.980 1.354 -9.299 1.00 73.69 83 ILE A O 1
ATOM 611 N N . THR A 1 84 ? 6.832 -0.873 -9.045 1.00 74.44 84 THR A N 1
ATOM 612 C CA . THR A 1 84 ? 5.489 -0.868 -8.453 1.00 74.44 84 THR A CA 1
ATOM 613 C C . THR A 1 84 ? 5.477 -0.092 -7.136 1.00 74.44 84 THR A C 1
ATOM 615 O O . THR A 1 84 ? 4.622 0.768 -6.937 1.00 74.44 84 THR A O 1
ATOM 618 N N . LEU A 1 85 ? 6.467 -0.313 -6.262 1.00 81.88 85 LEU A N 1
ATOM 619 C CA . LEU A 1 85 ? 6.630 0.427 -5.008 1.00 81.88 85 LEU A CA 1
ATOM 620 C C . LEU A 1 85 ? 6.762 1.936 -5.258 1.00 81.88 85 LEU A C 1
ATOM 622 O O . LEU A 1 85 ? 6.080 2.730 -4.611 1.00 81.88 85 LEU A O 1
ATOM 626 N N . LEU A 1 86 ? 7.613 2.337 -6.205 1.00 83.69 86 LEU A N 1
ATOM 627 C CA . LEU A 1 86 ? 7.812 3.741 -6.568 1.00 83.69 86 LEU A CA 1
ATOM 628 C C . LEU A 1 86 ? 6.556 4.349 -7.203 1.00 83.69 86 LEU A C 1
ATOM 630 O O . LEU A 1 86 ? 6.221 5.492 -6.900 1.00 83.69 86 LEU A O 1
ATOM 634 N N . GLY A 1 87 ? 5.837 3.590 -8.030 1.00 82.00 87 GLY A N 1
ATOM 635 C CA . GLY A 1 87 ? 4.563 3.997 -8.617 1.00 82.00 87 GLY A CA 1
ATOM 636 C C . GLY A 1 87 ? 3.499 4.246 -7.550 1.00 82.00 87 GLY A C 1
ATOM 637 O O . GLY A 1 87 ? 2.891 5.316 -7.531 1.00 82.00 87 GLY A O 1
ATOM 638 N N . VAL A 1 88 ? 3.321 3.309 -6.613 1.00 81.88 88 VAL A N 1
ATOM 639 C CA . VAL A 1 88 ? 2.368 3.450 -5.498 1.00 81.88 88 VAL A CA 1
ATOM 640 C C . VAL A 1 88 ? 2.746 4.644 -4.629 1.00 81.88 88 VAL A C 1
ATOM 642 O O . VAL A 1 88 ? 1.896 5.487 -4.345 1.00 81.88 88 VAL A O 1
ATOM 645 N N . ALA A 1 89 ? 4.025 4.777 -4.271 1.00 83.56 89 ALA A N 1
ATOM 646 C CA . ALA A 1 89 ? 4.518 5.910 -3.494 1.00 83.56 89 ALA A CA 1
ATOM 647 C C . ALA A 1 89 ? 4.271 7.252 -4.204 1.00 83.56 89 ALA A C 1
ATOM 649 O O . ALA A 1 89 ? 3.824 8.208 -3.569 1.00 83.56 89 ALA A O 1
ATOM 650 N N . ALA A 1 90 ? 4.501 7.323 -5.518 1.00 83.81 90 ALA A N 1
ATOM 651 C CA . ALA A 1 90 ? 4.255 8.522 -6.310 1.00 83.81 90 ALA A CA 1
ATOM 652 C C . ALA A 1 90 ? 2.764 8.879 -6.352 1.00 83.81 90 ALA A C 1
ATOM 654 O O . ALA A 1 90 ? 2.408 10.028 -6.096 1.00 83.81 90 ALA A O 1
ATOM 655 N N . VAL A 1 91 ? 1.880 7.914 -6.621 1.00 82.12 91 VAL A N 1
ATOM 656 C CA . VAL A 1 91 ? 0.431 8.160 -6.663 1.00 82.12 91 VAL A CA 1
ATOM 657 C C . VAL A 1 91 ? -0.086 8.615 -5.299 1.00 82.12 91 VAL A C 1
ATOM 659 O O . VAL A 1 91 ? -0.820 9.599 -5.239 1.00 82.12 91 VAL A O 1
ATOM 662 N N . VAL A 1 92 ? 0.339 7.978 -4.201 1.00 81.69 92 VAL A N 1
ATOM 663 C CA . VAL A 1 92 ? -0.020 8.415 -2.839 1.00 81.69 92 VAL A CA 1
ATOM 664 C C . VAL A 1 92 ? 0.479 9.836 -2.574 1.00 81.69 92 VAL A C 1
ATOM 666 O O . VAL A 1 92 ? -0.291 10.675 -2.109 1.00 81.69 92 VAL A O 1
ATOM 669 N N . PHE A 1 93 ? 1.735 10.139 -2.910 1.00 83.50 93 PHE A N 1
ATOM 670 C CA . PHE A 1 93 ? 2.311 11.473 -2.735 1.00 83.50 93 PHE A CA 1
ATOM 671 C C . PHE A 1 93 ?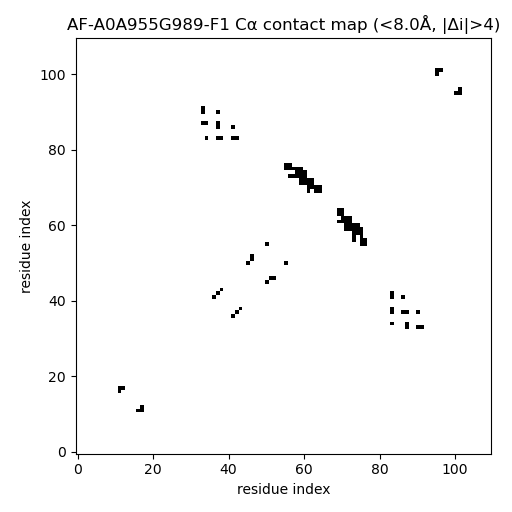 1.522 12.544 -3.497 1.00 83.50 93 PHE A C 1
ATOM 673 O O . PHE A 1 93 ? 1.143 13.567 -2.924 1.00 83.50 93 PHE A O 1
ATOM 680 N N . TYR A 1 94 ? 1.227 12.306 -4.777 1.00 83.25 94 TYR A N 1
ATOM 681 C CA . TYR A 1 94 ? 0.447 13.242 -5.583 1.00 83.25 94 TYR A CA 1
ATOM 682 C C . TYR A 1 94 ? -1.002 13.353 -5.106 1.00 83.25 94 TYR A C 1
ATOM 684 O O . TYR A 1 94 ? -1.530 14.462 -5.101 1.00 83.25 94 TYR A O 1
ATOM 692 N N . ALA A 1 95 ? -1.630 12.267 -4.652 1.00 81.62 95 ALA A N 1
ATOM 693 C CA . ALA A 1 95 ? -2.980 12.298 -4.093 1.00 81.62 95 ALA A CA 1
ATOM 694 C C . ALA A 1 95 ? -3.050 13.164 -2.824 1.00 81.62 95 ALA A C 1
ATOM 696 O O . ALA A 1 95 ? -3.901 14.048 -2.728 1.00 81.62 95 ALA A O 1
ATOM 697 N N . VAL A 1 96 ? -2.116 12.985 -1.883 1.00 79.50 96 VAL A N 1
ATOM 698 C CA . VAL A 1 96 ? -2.033 13.801 -0.656 1.00 79.50 96 VAL A CA 1
ATOM 699 C C . VAL A 1 96 ? -1.755 15.267 -0.990 1.00 79.50 96 VAL A C 1
ATOM 701 O O . VAL A 1 96 ? -2.412 16.166 -0.457 1.00 79.50 96 VAL A O 1
ATOM 704 N N . LYS A 1 97 ? -0.828 15.518 -1.923 1.00 79.75 97 LYS A N 1
ATOM 705 C CA . LYS A 1 97 ? -0.479 16.868 -2.379 1.00 79.75 97 LYS A CA 1
ATOM 706 C C . LYS A 1 97 ? -1.648 17.564 -3.081 1.00 79.75 97 LYS A C 1
ATOM 708 O O . LYS A 1 97 ? -1.877 18.749 -2.844 1.00 79.75 97 LYS A O 1
ATOM 713 N N . PHE A 1 98 ? -2.400 16.847 -3.914 1.00 78.31 98 PHE A N 1
ATOM 714 C CA . PHE A 1 98 ? -3.581 17.366 -4.608 1.00 78.31 98 PHE A CA 1
ATOM 715 C C . PHE A 1 98 ? -4.702 17.721 -3.629 1.00 78.31 98 PHE A C 1
ATOM 717 O O . PHE A 1 98 ? -5.319 18.778 -3.750 1.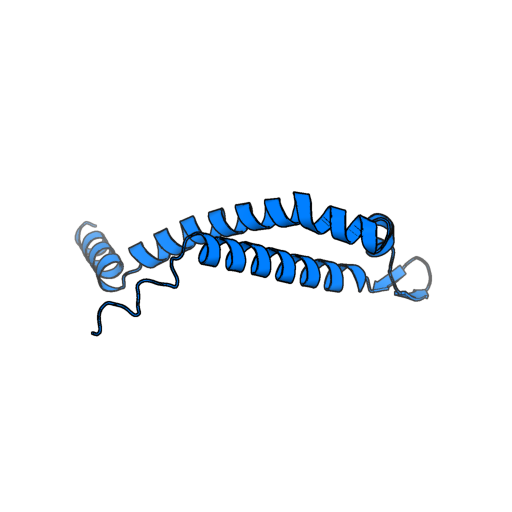00 78.31 98 PHE A O 1
ATOM 724 N N . LEU A 1 99 ? -4.906 16.887 -2.609 1.00 77.81 99 LEU A N 1
ATOM 725 C CA . LEU A 1 99 ? -5.889 17.125 -1.554 1.00 77.81 99 LEU A CA 1
ATOM 726 C C . LEU A 1 99 ? -5.483 18.246 -0.577 1.00 77.81 99 LEU A C 1
ATOM 728 O O . LEU A 1 99 ? -6.270 18.573 0.306 1.00 77.81 99 LEU A O 1
ATOM 732 N N . LYS A 1 100 ? -4.288 18.852 -0.717 1.00 69.12 100 LYS A N 1
ATOM 733 C CA . LYS A 1 100 ? -3.755 19.923 0.156 1.00 69.12 100 LYS A CA 1
ATOM 734 C C . LYS A 1 100 ? -3.769 19.602 1.659 1.00 69.12 100 LYS A C 1
ATOM 736 O O . LYS A 1 100 ? -3.595 20.504 2.475 1.00 69.12 100 LYS A O 1
ATOM 741 N N . LEU A 1 101 ? -3.873 18.327 2.035 1.00 60.84 101 LEU A N 1
ATOM 742 C CA . LEU A 1 101 ? -3.885 17.885 3.437 1.00 60.84 101 LEU A CA 1
ATOM 743 C C . LEU A 1 101 ? -2.559 18.161 4.171 1.00 60.84 101 LEU A C 1
ATOM 745 O O . LEU A 1 101 ? -2.495 18.055 5.388 1.00 60.84 101 LEU A O 1
ATOM 749 N N . ASP A 1 102 ? -1.522 18.565 3.435 1.00 60.78 102 ASP A N 1
ATOM 750 C CA . ASP A 1 102 ? -0.214 18.983 3.949 1.00 60.78 102 ASP A CA 1
ATOM 751 C C . ASP A 1 102 ? -0.162 20.484 4.341 1.00 60.78 102 ASP A C 1
ATOM 753 O O . ASP A 1 102 ? 0.835 20.974 4.862 1.00 60.78 102 ASP A O 1
ATOM 757 N N . THR A 1 103 ? -1.216 21.271 4.063 1.00 57.88 103 THR A N 1
ATOM 758 C CA . THR A 1 103 ? -1.180 22.747 4.203 1.00 57.88 103 THR A CA 1
ATOM 759 C C . THR A 1 103 ? -1.821 23.295 5.489 1.00 57.88 103 THR A C 1
ATOM 761 O O . THR A 1 103 ? -1.533 24.434 5.861 1.00 57.88 103 THR A O 1
ATOM 764 N N . ASP A 1 104 ? -2.603 22.514 6.240 1.00 55.25 104 ASP A N 1
ATOM 765 C CA . ASP A 1 104 ? -3.377 23.040 7.383 1.00 55.25 104 ASP A CA 1
ATOM 766 C C . ASP A 1 104 ? -2.794 22.765 8.780 1.00 55.25 104 ASP A C 1
ATOM 768 O O . ASP A 1 104 ? -3.438 23.053 9.785 1.00 55.25 104 ASP A O 1
ATOM 772 N N . THR A 1 105 ? -1.538 22.325 8.891 1.00 53.25 105 THR A N 1
ATOM 773 C CA . THR A 1 105 ? -0.848 22.260 10.200 1.00 53.25 105 THR A CA 1
ATOM 774 C C . THR A 1 105 ? 0.005 23.500 10.500 1.00 53.25 105 THR A C 1
ATOM 776 O O . THR A 1 105 ? 0.463 23.676 11.625 1.00 53.25 105 THR A O 1
ATOM 779 N N . GLN A 1 106 ? 0.182 24.409 9.532 1.00 55.28 106 GLN A N 1
ATOM 780 C CA . GLN A 1 106 ? 1.062 25.583 9.672 1.00 55.28 106 GLN A CA 1
ATOM 781 C C . GLN A 1 106 ? 0.326 26.906 9.960 1.00 55.28 106 GLN A C 1
ATOM 783 O O . GLN A 1 106 ? 0.977 27.917 10.214 1.00 55.28 106 GLN A O 1
ATOM 788 N N . LYS A 1 107 ? -1.016 26.935 9.964 1.00 49.16 107 LYS A N 1
ATOM 789 C CA . LYS A 1 107 ? -1.796 28.166 10.232 1.00 49.16 107 LYS A CA 1
ATOM 790 C C . LYS A 1 107 ? -2.378 28.282 11.644 1.00 49.16 107 LYS A C 1
ATOM 792 O O . LYS A 1 107 ? -2.883 29.342 11.984 1.00 49.16 107 LYS A O 1
ATOM 797 N N . ALA A 1 108 ? -2.250 27.259 12.490 1.00 51.53 108 ALA A N 1
ATOM 798 C CA . ALA A 1 108 ? -2.728 27.302 13.880 1.00 51.53 108 ALA A CA 1
ATOM 799 C C . ALA A 1 108 ? -1.694 27.854 14.892 1.00 51.53 108 ALA A C 1
ATOM 801 O O . ALA A 1 108 ? -1.903 27.767 16.099 1.00 51.53 108 ALA A O 1
ATOM 802 N N . LYS A 1 109 ? -0.561 28.397 14.419 1.00 48.03 109 LYS A N 1
ATOM 803 C CA . LYS A 1 109 ? 0.523 28.949 15.257 1.00 48.03 109 LYS A CA 1
ATOM 804 C C . LYS A 1 109 ? 0.947 30.374 14.873 1.00 48.03 109 LYS A C 1
ATOM 806 O O . LYS A 1 109 ? 2.097 30.748 15.101 1.00 48.03 109 LYS A O 1
ATOM 811 N N . LYS A 1 110 ? 0.044 31.171 14.301 1.00 40.44 110 LYS A N 1
ATOM 812 C CA . LYS A 1 110 ? 0.267 32.609 14.126 1.00 40.44 110 LYS A CA 1
ATOM 813 C C . LYS A 1 110 ? -0.842 33.417 14.770 1.00 40.44 110 LYS A C 1
ATOM 815 O O . LYS A 1 110 ? -2.006 32.991 14.624 1.00 40.44 110 LYS A O 1
#

Sequence (110 aa):
MSKQIKDFLQFVKDKGVVGLAVGLAIGVQVGNTVSAIVEGLINPIVAFIVGDTKGLESASWTVLSVGDRQLVIGWGLIFSAVITLLGVAAVVFYAVKFLKLDTDTQKAKK

Mean predicted aligned error: 12.92 Å

pLDDT: mean 70.41, std 17.73, range [35.53, 94.12]

Solvent-accessible surface area (backbone atoms only — not comparable to full-atom values): 6328 Å² total; per-residue (Å²): 118,71,63,64,53,49,56,49,55,48,48,40,59,77,67,46,45,62,59,54,51,53,50,48,58,52,47,53,56,52,49,53,53,44,46,51,50,28,59,70,51,50,48,54,54,50,22,66,75,75,44,56,58,70,56,36,69,60,42,41,54,74,78,48,76,64,82,97,49,71,51,67,50,50,59,33,56,56,52,51,49,50,50,50,50,52,41,34,52,48,53,54,51,51,51,46,58,72,66,47,76,82,63,73,80,74,68,84,82,117

Radius of gyration: 23.05 Å; Cα contacts (8 Å, |Δi|>4): 56; chains: 1; bounding box: 44×64×57 Å